Protein AF-A0A951C1H8-F1 (afdb_monomer)

Sequence (119 aa):
MTVSGTEPFTDTGVDLKQGDLVTITATGKVRPSITDPNVFATPDGVANRPDLRQYNVIPDVNHSGLMGWIGDNGAPFQVGSRKVFTAPKTGRLFFGINDKGVENNDGQFQATITVKTKK

Solvent-accessible surface area (backbone atoms only — not comparable to full-atom values): 6168 Å² total; per-residue (Å²): 86,79,39,55,29,52,38,88,59,32,83,66,86,45,76,44,47,57,59,19,42,37,39,38,40,34,43,60,42,25,26,72,31,75,89,44,86,87,48,58,13,37,26,62,11,29,78,98,43,76,86,49,18,84,46,25,70,57,60,94,47,48,23,44,9,31,26,31,32,46,37,98,87,35,74,75,42,85,35,29,42,60,37,74,49,62,35,89,52,62,31,46,38,34,36,30,44,21,40,72,68,30,82,47,27,37,58,32,34,43,39,47,81,46,77,48,73,66,129

Mean predicted aligned error: 2.49 Å

Secondary structure (DSSP, 8-state):
-EEETTSS-EEEEEEEPTT-EEEEEEEEEEES-TT-TT--BBTTB-TT-GGGGGG-SSTTS-TT-EEEEESTTPPPEE--SEEEEE-SS-EEEEEEES-S--TT-EEEEEEEEEEE---

Radius of gyration: 13.85 Å; Cα contacts (8 Å, |Δi|>4): 325; chains: 1; bounding box: 37×26×36 Å

Nearest PDB structures (foldseek):
  6ygq-assembly1_D  TM=8.301E-01  e=3.541E-06  Enterobacter cloacae
  5azw-assembly1_B  TM=5.708E-01  e=2.209E-02  Homo sapiens
  6e5c-assembly1_A  TM=5.055E-01  e=1.012E-01  synthetic construct
  6j4b-assembly1_A  TM=4.702E-01  e=1.603E+00  Streptomyces sp. B9173
  3i7d-assembly1_A  TM=2.667E-01  e=4.906E-01  Ruegeria pomeroyi DSS-3

Foldseek 3Di:
DKAWLQDQKDFPVDWDAQFKKKKKAKFWWKAQAPVPPPFIQTLQATPPCLVQLVFFPDNPGHFFHKWKAFAPPGDIDRQGRIDIDGHRHTGTMMIHTRGNHSNRMGIIMDMDMDIDDDD

pLDDT: mean 96.87, std 3.9, range [64.56, 98.88]

Structure (mmCIF, N/CA/C/O backbone):
data_AF-A0A951C1H8-F1
#
_entry.id   AF-A0A951C1H8-F1
#
loop_
_atom_site.group_PDB
_atom_site.id
_atom_site.type_symbol
_atom_site.label_atom_id
_atom_site.label_alt_id
_atom_site.label_comp_id
_atom_site.label_asym_id
_atom_site.label_entity_id
_atom_site.label_seq_id
_atom_site.pdbx_PDB_ins_code
_atom_site.Cartn_x
_atom_site.Cartn_y
_atom_site.Cartn_z
_atom_site.occupancy
_atom_site.B_iso_or_equiv
_atom_site.auth_seq_id
_atom_site.auth_comp_id
_atom_site.auth_asym_id
_atom_site.auth_atom_id
_atom_site.pdbx_PDB_model_num
ATOM 1 N N . MET A 1 1 ? 1.073 11.213 2.808 1.00 97.81 1 MET A N 1
ATOM 2 C CA . MET A 1 1 ? 2.341 10.693 3.356 1.00 97.81 1 MET A CA 1
ATOM 3 C C . MET A 1 1 ? 3.092 9.942 2.273 1.00 97.81 1 MET A C 1
ATOM 5 O O . MET A 1 1 ? 2.448 9.437 1.358 1.00 97.81 1 MET A O 1
ATOM 9 N N . THR A 1 2 ? 4.414 9.880 2.379 1.00 98.56 2 THR A N 1
ATOM 10 C CA . THR A 1 2 ? 5.263 9.102 1.469 1.00 98.56 2 THR A CA 1
ATOM 11 C C . THR A 1 2 ? 5.352 7.657 1.946 1.00 98.56 2 THR A C 1
ATOM 13 O O . THR A 1 2 ? 5.477 7.432 3.145 1.00 98.56 2 THR A O 1
ATOM 16 N N . VAL A 1 3 ? 5.304 6.704 1.018 1.00 98.56 3 VAL A N 1
ATOM 17 C CA . VAL A 1 3 ? 5.663 5.295 1.228 1.00 98.56 3 VAL A CA 1
ATOM 18 C C . VAL A 1 3 ? 6.821 5.006 0.279 1.00 98.56 3 VAL A C 1
ATOM 20 O O . VAL A 1 3 ? 6.623 5.010 -0.940 1.00 98.56 3 VAL A O 1
ATOM 23 N N . SER A 1 4 ? 8.029 4.853 0.825 1.00 98.25 4 SER A N 1
ATOM 24 C CA . SER A 1 4 ? 9.225 4.628 0.008 1.00 98.25 4 SER A CA 1
ATOM 25 C C . SER A 1 4 ? 9.160 3.264 -0.673 1.00 98.25 4 SER A C 1
ATOM 27 O O . SER A 1 4 ? 8.757 2.282 -0.051 1.00 98.25 4 SER A O 1
ATOM 29 N N . GLY A 1 5 ? 9.586 3.202 -1.935 1.00 97.69 5 GLY A N 1
ATOM 30 C CA . GLY A 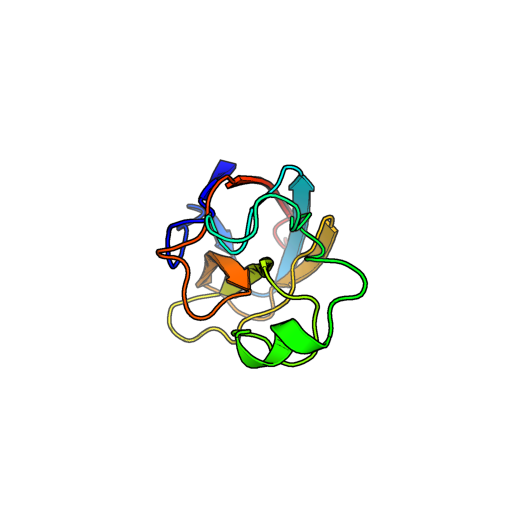1 5 ? 9.759 1.944 -2.655 1.00 97.69 5 GLY A CA 1
ATOM 31 C C . GLY A 1 5 ? 10.870 1.065 -2.074 1.00 97.69 5 GLY A C 1
ATOM 32 O O . GLY A 1 5 ? 10.840 -0.145 -2.271 1.00 97.69 5 GLY A O 1
ATOM 33 N N . THR A 1 6 ? 11.819 1.683 -1.362 1.00 97.62 6 THR A N 1
ATOM 34 C CA . THR A 1 6 ? 13.097 1.093 -0.927 1.00 97.62 6 THR A CA 1
ATOM 35 C C . THR A 1 6 ? 13.132 0.669 0.538 1.00 97.62 6 THR A C 1
ATOM 37 O O . THR A 1 6 ? 14.150 0.174 1.008 1.00 97.62 6 THR A O 1
ATOM 40 N N . GLU A 1 7 ? 12.054 0.915 1.281 1.00 96.81 7 GLU A N 1
ATOM 41 C CA . GLU A 1 7 ? 11.979 0.627 2.712 1.00 96.81 7 GLU A CA 1
ATOM 42 C C . GLU A 1 7 ? 11.036 -0.554 2.957 1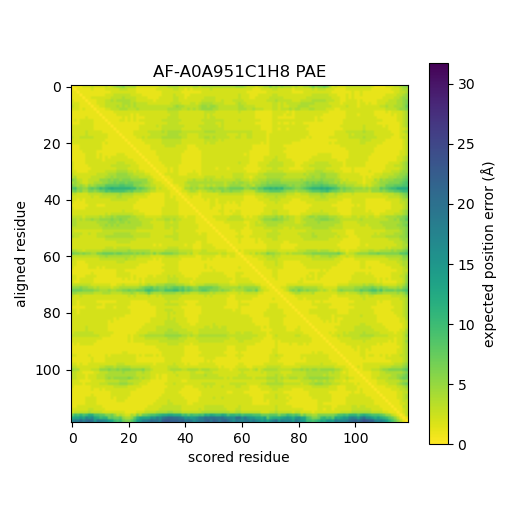.00 96.81 7 GLU A C 1
ATOM 44 O O . GLU A 1 7 ? 9.985 -0.643 2.312 1.00 96.81 7 GLU A O 1
ATOM 49 N N . PRO A 1 8 ? 11.353 -1.453 3.905 1.00 93.00 8 PRO A N 1
ATOM 50 C CA . PRO A 1 8 ? 10.527 -2.630 4.174 1.00 93.00 8 PRO A CA 1
ATOM 51 C C . PRO A 1 8 ? 9.139 -2.250 4.699 1.00 93.00 8 PRO A C 1
ATOM 53 O O . PRO A 1 8 ? 8.162 -2.972 4.493 1.00 93.00 8 PRO A O 1
ATOM 56 N N . PHE A 1 9 ? 9.039 -1.108 5.381 1.00 95.81 9 PHE A N 1
ATOM 57 C CA . PHE A 1 9 ? 7.779 -0.563 5.847 1.00 95.81 9 PHE A CA 1
ATOM 58 C C . PHE A 1 9 ? 7.843 0.950 6.040 1.00 95.81 9 PHE A C 1
ATOM 60 O O . PHE A 1 9 ? 8.902 1.567 6.112 1.00 95.81 9 PHE A O 1
ATOM 67 N N . THR A 1 10 ? 6.671 1.555 6.176 1.00 98.25 10 THR A N 1
ATOM 68 C CA . THR A 1 10 ? 6.487 2.930 6.623 1.00 98.25 10 THR A CA 1
ATOM 69 C C . THR A 1 10 ? 5.454 2.943 7.744 1.00 98.25 10 THR A C 1
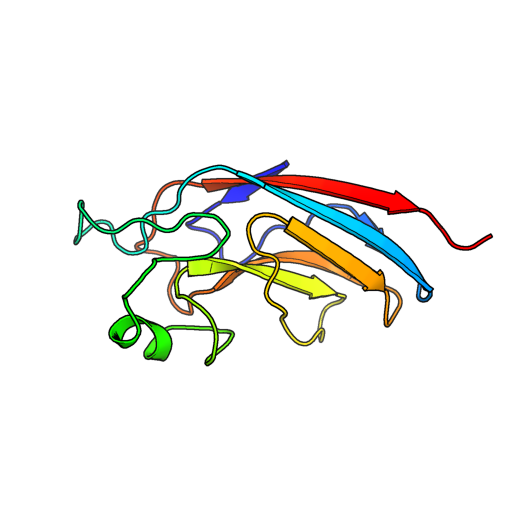ATOM 71 O O . THR A 1 10 ? 4.309 2.525 7.546 1.00 98.25 10 THR A O 1
ATOM 74 N N . ASP A 1 11 ? 5.851 3.435 8.919 1.00 98.25 11 ASP A N 1
ATOM 75 C CA . ASP A 1 11 ? 4.911 3.757 9.994 1.00 98.25 11 ASP A CA 1
ATOM 76 C C . ASP A 1 11 ? 4.047 4.952 9.569 1.00 98.25 11 ASP A C 1
ATOM 78 O O . ASP A 1 11 ? 4.563 6.023 9.242 1.00 98.25 11 ASP A O 1
ATOM 82 N N . THR A 1 12 ? 2.722 4.777 9.550 1.00 98.38 12 THR A N 1
ATOM 83 C CA . THR A 1 12 ? 1.814 5.842 9.119 1.00 98.38 12 THR A CA 1
ATOM 84 C C . THR A 1 12 ? 1.505 6.860 10.208 1.00 98.38 12 THR A C 1
ATOM 86 O O . THR A 1 12 ? 0.873 7.873 9.909 1.00 98.38 12 THR A O 1
ATOM 89 N N . GLY A 1 13 ? 1.856 6.600 11.469 1.00 98.25 13 GLY A N 1
ATOM 90 C CA . GLY A 1 13 ? 1.439 7.465 12.573 1.00 98.25 13 GLY A CA 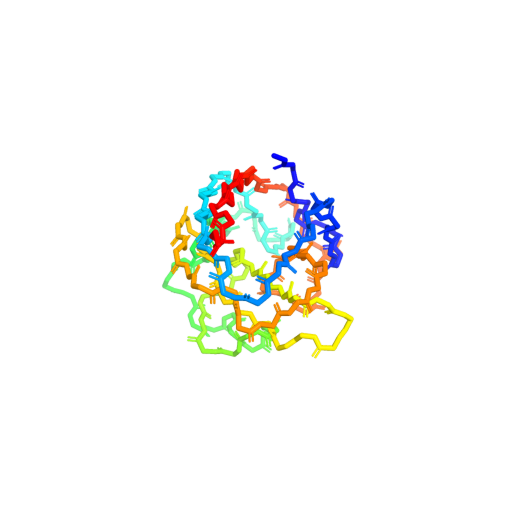1
ATOM 91 C C . GLY A 1 13 ? -0.012 7.262 13.026 1.00 98.25 13 GLY A C 1
ATOM 92 O O . GLY A 1 13 ? -0.456 7.947 13.942 1.00 98.25 13 GLY A O 1
ATOM 93 N N . VAL A 1 14 ? -0.773 6.372 12.376 1.00 98.50 14 VAL A N 1
ATOM 94 C CA . VAL A 1 14 ? -2.229 6.263 12.561 1.00 98.50 14 VAL A CA 1
ATOM 95 C C . VAL A 1 14 ? -2.563 5.046 13.406 1.00 98.50 14 VAL A C 1
ATOM 97 O O . VAL A 1 14 ? -2.373 3.910 12.976 1.00 98.50 14 VAL A O 1
ATOM 100 N N . ASP A 1 15 ? -3.125 5.291 14.582 1.00 98.31 15 ASP A N 1
ATOM 101 C CA . ASP A 1 15 ? -3.688 4.251 15.435 1.00 98.31 15 ASP A CA 1
ATOM 102 C C . ASP A 1 15 ? -5.166 4.041 15.106 1.00 98.31 15 ASP A C 1
ATOM 104 O O . ASP A 1 15 ? -5.984 4.958 15.204 1.00 98.31 15 ASP A O 1
ATOM 108 N N . LEU A 1 16 ? -5.508 2.818 14.704 1.00 98.00 16 LEU A N 1
ATOM 109 C CA . LEU A 1 16 ? -6.876 2.414 14.405 1.00 98.00 16 LEU A CA 1
ATOM 110 C C . LEU A 1 16 ? -7.508 1.752 15.624 1.00 98.00 16 LEU A C 1
ATOM 112 O O . LEU A 1 16 ? -6.860 0.975 16.330 1.00 98.00 16 LEU A O 1
ATOM 116 N N . LYS A 1 17 ? -8.803 1.991 15.826 1.00 97.62 17 LYS A N 1
ATOM 117 C CA . LYS A 1 17 ? -9.640 1.215 16.743 1.00 97.62 17 LYS A CA 1
ATOM 118 C C . LYS A 1 17 ? -10.481 0.224 15.955 1.00 97.62 17 LYS A C 1
ATOM 120 O O . LYS A 1 17 ? -10.938 0.513 14.849 1.00 97.62 17 LYS A O 1
ATOM 125 N N . GLN A 1 18 ? -10.724 -0.948 16.539 1.00 97.31 18 GLN A N 1
ATOM 126 C CA . GLN A 1 18 ? -11.661 -1.906 15.959 1.00 97.31 18 GLN A CA 1
ATOM 127 C C . GLN A 1 18 ? -13.017 -1.234 15.682 1.00 97.31 18 GLN A C 1
ATOM 129 O O . GLN A 1 18 ? -13.612 -0.620 16.567 1.00 97.31 18 GLN A O 1
ATOM 134 N N . GLY A 1 19 ? -13.519 -1.380 14.456 1.00 97.94 19 GLY A N 1
ATOM 135 C CA . GLY A 1 19 ? -14.778 -0.779 14.018 1.00 97.94 19 GLY A CA 1
ATOM 136 C C . GLY A 1 19 ? -14.650 0.582 13.327 1.00 97.94 19 GLY A C 1
ATOM 137 O O . GLY A 1 19 ? -15.648 1.046 12.776 1.00 97.94 19 GLY A O 1
ATOM 138 N N . ASP A 1 20 ? -13.467 1.200 13.299 1.00 98.50 20 ASP A N 1
ATOM 139 C CA . ASP A 1 20 ? -13.241 2.434 12.540 1.00 98.50 20 ASP A CA 1
ATOM 140 C C . ASP A 1 20 ? -13.461 2.213 11.042 1.00 98.50 20 ASP A C 1
ATOM 142 O O . ASP A 1 20 ? -13.030 1.203 10.485 1.00 98.50 20 ASP A O 1
ATOM 146 N N . LEU A 1 21 ? -14.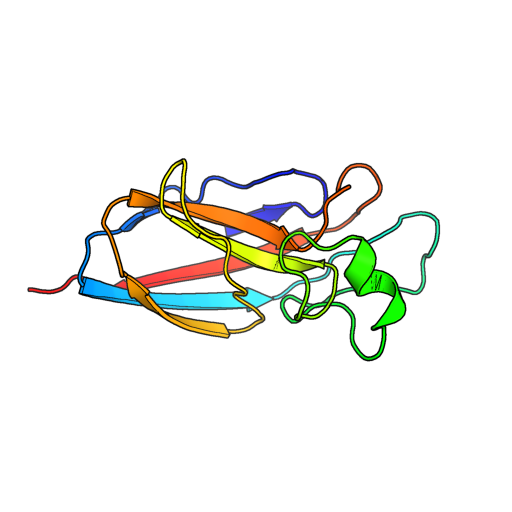099 3.172 10.366 1.00 98.50 21 LEU A N 1
ATOM 147 C CA . LEU A 1 21 ? -14.194 3.169 8.909 1.00 98.50 21 LEU A CA 1
ATOM 148 C C . LEU A 1 21 ? -12.981 3.897 8.328 1.00 98.50 21 LEU A C 1
ATOM 150 O O . LEU A 1 21 ? -12.830 5.107 8.500 1.00 98.50 21 LEU A O 1
ATOM 154 N N . VAL A 1 22 ? -12.138 3.160 7.612 1.00 98.75 22 VAL A N 1
ATOM 155 C CA . VAL A 1 22 ? -10.880 3.650 7.050 1.00 98.75 22 VAL A CA 1
ATOM 156 C C . VAL A 1 22 ? -11.005 3.761 5.538 1.00 98.75 22 VAL A C 1
ATOM 158 O O . VAL A 1 22 ? -11.430 2.822 4.867 1.00 98.75 22 VAL A O 1
ATOM 161 N N . THR A 1 23 ? -10.616 4.911 4.993 1.00 98.81 23 THR A N 1
ATOM 162 C CA . THR A 1 23 ? -10.441 5.133 3.554 1.00 98.81 23 THR A CA 1
ATOM 163 C C . THR A 1 23 ? -8.985 5.463 3.278 1.00 98.81 23 THR A C 1
ATOM 165 O O . THR A 1 23 ? -8.423 6.362 3.900 1.00 98.81 23 THR A O 1
ATOM 168 N N . ILE A 1 24 ? -8.388 4.746 2.331 1.00 98.88 24 ILE A N 1
ATOM 169 C CA . ILE A 1 24 ? -7.033 4.984 1.847 1.00 98.88 24 ILE A CA 1
ATOM 170 C C . ILE A 1 24 ? -7.103 5.249 0.348 1.00 98.88 24 ILE A C 1
ATOM 172 O O . ILE A 1 24 ? -7.785 4.524 -0.380 1.00 98.88 24 ILE A O 1
ATOM 176 N N . THR A 1 25 ? -6.383 6.267 -0.108 1.00 98.88 25 THR A N 1
ATOM 177 C CA . THR A 1 25 ? -6.117 6.522 -1.529 1.00 98.88 25 THR A CA 1
ATOM 178 C C . THR A 1 25 ? -4.623 6.665 -1.735 1.00 98.88 25 THR A C 1
ATOM 180 O O . THR A 1 25 ? -3.958 7.266 -0.889 1.00 98.88 25 THR A O 1
ATOM 183 N N . ALA A 1 26 ? -4.103 6.180 -2.854 1.00 98.81 26 ALA A N 1
ATOM 184 C CA . ALA A 1 26 ? -2.693 6.294 -3.174 1.00 98.81 26 ALA A CA 1
ATOM 185 C C . ALA A 1 26 ? -2.459 6.604 -4.652 1.00 98.81 26 ALA A C 1
ATOM 187 O O . ALA A 1 26 ? -3.212 6.179 -5.528 1.00 98.81 26 ALA A O 1
ATOM 188 N N . THR A 1 27 ? -1.379 7.330 -4.916 1.00 98.88 27 THR A N 1
ATOM 189 C CA . THR A 1 27 ? -0.848 7.615 -6.254 1.00 98.88 27 THR A CA 1
ATOM 190 C C . THR A 1 27 ? 0.673 7.456 -6.249 1.00 98.88 27 THR A C 1
ATOM 192 O O . THR A 1 27 ? 1.269 7.120 -5.226 1.00 98.88 27 THR A O 1
ATOM 195 N N . GLY A 1 28 ? 1.318 7.694 -7.389 1.00 98.50 28 GLY A N 1
ATOM 196 C CA . GLY A 1 28 ? 2.769 7.601 -7.529 1.00 98.50 28 GLY A CA 1
ATOM 197 C C . GLY A 1 28 ? 3.200 6.343 -8.269 1.00 98.50 28 GLY A C 1
ATOM 198 O O . GLY A 1 28 ? 2.394 5.692 -8.940 1.00 98.50 28 GLY A O 1
ATOM 199 N N . LYS A 1 29 ? 4.497 6.048 -8.193 1.00 98.38 29 LYS A N 1
ATOM 200 C CA . LYS A 1 29 ? 5.139 5.053 -9.043 1.00 98.38 29 LYS A CA 1
ATOM 201 C C . LYS A 1 29 ? 6.353 4.464 -8.334 1.00 98.38 29 LYS A C 1
ATOM 203 O O . LYS A 1 29 ? 7.213 5.210 -7.871 1.00 98.38 29 LYS A O 1
ATOM 208 N N . VAL A 1 30 ? 6.422 3.139 -8.304 1.00 98.44 30 VAL A N 1
ATOM 209 C CA . VAL A 1 30 ? 7.576 2.378 -7.813 1.00 98.44 30 VAL A CA 1
ATOM 210 C C . VAL A 1 30 ? 8.138 1.565 -8.968 1.00 98.44 30 VAL A C 1
ATOM 212 O O . VAL A 1 30 ? 7.387 1.030 -9.785 1.00 98.44 30 VAL A O 1
ATOM 215 N N . ARG A 1 31 ? 9.459 1.491 -9.067 1.00 97.62 31 ARG A N 1
ATOM 216 C CA . ARG A 1 31 ? 10.163 0.573 -9.957 1.00 97.62 31 ARG A CA 1
ATOM 217 C C . ARG A 1 31 ? 10.628 -0.627 -9.121 1.00 97.62 31 ARG A C 1
ATOM 219 O O . ARG A 1 31 ? 11.432 -0.401 -8.226 1.00 97.62 31 ARG A O 1
ATOM 226 N N . PRO A 1 32 ? 10.162 -1.856 -9.407 1.00 96.44 32 PRO A N 1
ATOM 227 C CA . PRO A 1 32 ? 10.531 -3.061 -8.647 1.00 96.44 32 PRO A CA 1
ATOM 228 C C . PRO A 1 32 ? 11.979 -3.527 -8.838 1.00 96.44 32 PRO A C 1
ATOM 230 O O . PRO A 1 32 ? 12.454 -4.450 -8.194 1.00 96.44 32 PRO A O 1
ATOM 233 N N . SER A 1 33 ? 12.674 -2.996 -9.843 1.00 96.06 33 SER A N 1
ATOM 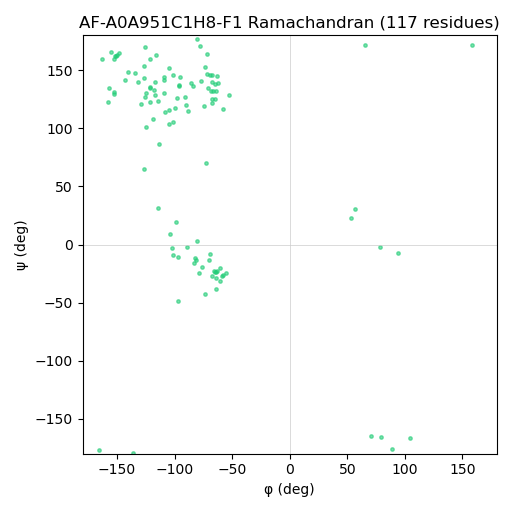234 C CA . SER A 1 33 ? 14.076 -3.323 -10.039 1.00 96.06 33 SER A CA 1
ATOM 235 C C . SER A 1 33 ? 14.773 -2.243 -10.838 1.00 96.06 33 SER A C 1
ATOM 237 O O . SER A 1 33 ? 14.392 -1.949 -11.971 1.00 96.06 33 SER A O 1
ATOM 239 N N . ILE A 1 34 ? 15.832 -1.661 -10.283 1.00 93.88 34 ILE A N 1
ATOM 240 C CA . ILE A 1 34 ? 16.652 -0.674 -10.995 1.00 93.88 34 ILE A CA 1
ATOM 241 C C . ILE A 1 34 ? 17.305 -1.231 -12.271 1.00 93.88 34 ILE A C 1
ATOM 243 O O . ILE A 1 34 ? 17.664 -0.449 -13.152 1.00 93.88 34 ILE A O 1
ATOM 247 N N . THR A 1 35 ? 17.428 -2.558 -12.393 1.00 94.00 35 THR A N 1
ATOM 248 C CA . THR A 1 35 ? 17.985 -3.242 -13.571 1.00 94.00 35 THR A CA 1
ATOM 249 C C . THR A 1 35 ? 16.967 -3.435 -14.698 1.00 94.00 35 THR A C 1
ATOM 251 O O . THR A 1 35 ? 17.375 -3.654 -15.837 1.00 94.00 35 THR A O 1
ATOM 254 N N . ASP A 1 36 ? 15.666 -3.293 -14.418 1.00 91.25 36 ASP A N 1
ATOM 255 C CA . ASP A 1 36 ? 14.599 -3.285 -15.420 1.00 91.25 36 ASP A CA 1
ATOM 256 C C . ASP A 1 36 ? 13.948 -1.889 -15.476 1.00 91.25 36 ASP A C 1
ATOM 258 O O . ASP A 1 36 ? 12.956 -1.609 -14.794 1.00 91.25 36 ASP A O 1
ATOM 262 N N . PRO A 1 37 ? 14.505 -0.957 -16.273 1.00 87.38 37 PRO A N 1
ATOM 263 C CA . PRO A 1 37 ? 14.062 0.434 -16.287 1.00 87.38 37 PRO A CA 1
ATOM 264 C C . PRO A 1 37 ? 12.664 0.637 -16.885 1.00 87.38 37 PRO A C 1
ATOM 266 O O . PRO A 1 37 ? 12.144 1.748 -16.808 1.00 87.38 37 PRO A O 1
ATOM 269 N N . ASN A 1 38 ? 12.058 -0.393 -17.483 1.00 91.75 38 ASN A N 1
ATOM 270 C CA . ASN A 1 38 ? 10.770 -0.286 -18.168 1.00 91.75 38 ASN A CA 1
ATOM 271 C C . ASN A 1 38 ? 9.599 -0.820 -17.335 1.00 91.75 38 ASN A C 1
ATOM 273 O O . ASN A 1 38 ? 8.440 -0.618 -17.709 1.00 91.75 38 ASN A O 1
ATOM 277 N N . VAL A 1 39 ? 9.874 -1.474 -16.205 1.00 95.50 39 VAL A N 1
ATOM 278 C CA . VAL A 1 39 ? 8.843 -2.041 -15.337 1.00 95.50 39 VAL A CA 1
ATOM 279 C C . VAL A 1 39 ? 8.543 -1.106 -14.187 1.00 95.50 39 VAL A C 1
ATOM 281 O O . VAL A 1 39 ? 9.415 -0.708 -13.421 1.00 95.50 39 VAL A O 1
ATOM 284 N N . PHE A 1 40 ? 7.263 -0.786 -14.037 1.00 97.12 40 PHE A N 1
ATOM 285 C CA . PHE A 1 40 ? 6.809 0.077 -12.970 1.00 97.12 40 PHE A CA 1
ATOM 286 C C . PHE A 1 40 ? 5.460 -0.362 -12.427 1.00 97.12 40 PHE A C 1
ATOM 288 O O . PHE A 1 40 ? 4.560 -0.748 -13.174 1.00 97.12 40 PHE A O 1
ATOM 295 N N . ALA A 1 41 ? 5.325 -0.237 -11.118 1.00 98.31 41 ALA A N 1
ATOM 296 C CA . ALA A 1 41 ? 4.098 -0.427 -10.388 1.00 98.31 41 ALA A CA 1
ATOM 297 C C . ALA A 1 41 ? 3.408 0.917 -10.152 1.00 98.31 41 ALA A C 1
ATOM 299 O O . ALA A 1 41 ? 4.024 1.910 -9.753 1.00 98.31 41 ALA A O 1
ATOM 300 N N . THR A 1 42 ? 2.097 0.918 -10.367 1.00 98.75 42 THR A N 1
ATOM 301 C CA . THR A 1 42 ? 1.198 1.862 -9.692 1.00 98.75 42 THR A CA 1
ATOM 302 C C . THR A 1 42 ? 0.913 1.328 -8.282 1.00 98.75 42 THR A C 1
ATOM 304 O O . THR A 1 42 ? 1.326 0.209 -7.968 1.00 98.75 42 THR A O 1
ATOM 307 N N . PRO A 1 43 ? 0.158 2.036 -7.426 1.00 98.81 43 PRO A N 1
ATOM 308 C CA . PRO A 1 43 ? -0.298 1.446 -6.169 1.00 98.81 43 PRO A CA 1
ATOM 309 C C . PRO A 1 43 ? -1.070 0.126 -6.347 1.00 98.81 43 PRO A C 1
ATOM 311 O O . PRO A 1 43 ? -1.055 -0.701 -5.441 1.00 98.81 43 PRO A O 1
ATOM 314 N N . ASP A 1 44 ? -1.681 -0.124 -7.512 1.00 98.69 44 ASP A N 1
ATOM 315 C CA . ASP A 1 44 ? -2.340 -1.396 -7.856 1.00 98.69 44 ASP A CA 1
ATOM 316 C C . ASP A 1 44 ? -1.368 -2.500 -8.320 1.00 98.69 44 ASP A C 1
ATOM 318 O O . ASP A 1 44 ? -1.795 -3.603 -8.670 1.00 98.69 44 ASP A O 1
ATOM 322 N N . GLY A 1 45 ? -0.065 -2.218 -8.302 1.00 98.56 45 GLY A N 1
ATOM 323 C CA . GLY A 1 45 ? 1.020 -3.103 -8.709 1.00 98.56 45 GLY A CA 1
ATOM 324 C C . GLY A 1 45 ? 1.376 -3.008 -10.191 1.00 98.56 45 GLY A C 1
ATOM 325 O O . GLY A 1 45 ? 0.853 -2.176 -10.941 1.00 98.56 45 GLY A O 1
ATOM 326 N N . VAL A 1 46 ? 2.310 -3.863 -10.608 1.00 98.12 46 VAL A N 1
ATOM 327 C CA . VAL A 1 46 ? 2.685 -4.039 -12.015 1.00 98.12 46 VAL A CA 1
ATOM 328 C C . VAL A 1 46 ? 1.588 -4.824 -12.735 1.00 98.12 46 VAL A C 1
ATOM 330 O O . VAL A 1 46 ? 1.295 -5.971 -12.392 1.00 98.12 46 VAL A O 1
ATOM 333 N N . ALA A 1 47 ? 0.977 -4.216 -13.749 1.00 95.38 47 ALA A N 1
ATOM 334 C CA . ALA A 1 47 ? -0.053 -4.870 -14.548 1.00 95.38 47 ALA A CA 1
ATOM 335 C C . ALA A 1 47 ? 0.543 -5.959 -15.458 1.00 95.38 47 ALA A C 1
ATOM 337 O O . ALA A 1 47 ? 1.642 -5.804 -15.985 1.00 95.38 47 ALA A O 1
ATOM 338 N N . ASN A 1 48 ? -0.217 -7.035 -15.690 1.00 94.12 48 ASN A N 1
ATOM 339 C CA . ASN A 1 48 ? 0.102 -8.094 -16.661 1.00 94.12 48 ASN A CA 1
ATOM 340 C C . ASN A 1 48 ? 1.468 -8.784 -16.456 1.00 94.12 48 ASN A C 1
ATOM 342 O O . ASN A 1 48 ? 2.073 -9.253 -17.417 1.00 94.12 48 ASN A O 1
ATOM 346 N N . ARG A 1 49 ? 1.943 -8.871 -15.205 1.00 94.75 49 ARG A N 1
ATOM 347 C CA . ARG A 1 49 ? 3.208 -9.529 -14.829 1.00 94.75 49 ARG A CA 1
ATOM 348 C C . ARG A 1 49 ? 3.021 -10.583 -13.727 1.00 94.75 49 ARG A C 1
ATOM 350 O O . ARG A 1 49 ? 3.492 -10.403 -12.604 1.00 94.75 49 ARG A O 1
ATOM 357 N N . PRO A 1 50 ? 2.278 -11.676 -13.999 1.00 95.00 50 PRO A N 1
ATOM 358 C CA . PRO A 1 50 ? 2.062 -12.742 -13.018 1.00 95.00 50 PRO A CA 1
ATOM 359 C C . PRO A 1 50 ? 3.358 -13.474 -12.637 1.00 95.00 50 PRO A C 1
ATOM 361 O O . PRO A 1 50 ? 3.446 -14.015 -11.539 1.00 95.00 50 PRO A O 1
ATOM 364 N N . ASP A 1 51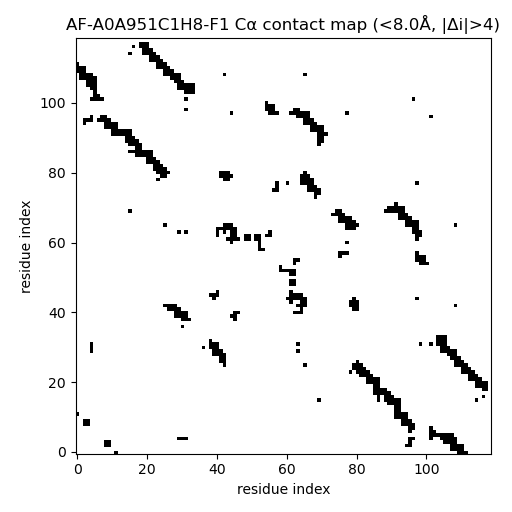 ? 4.369 -13.448 -13.508 1.00 94.94 51 ASP A N 1
ATOM 365 C CA . ASP A 1 51 ? 5.709 -13.997 -13.282 1.00 94.94 51 ASP A CA 1
ATOM 366 C C . ASP A 1 51 ? 6.422 -13.372 -12.073 1.00 94.94 51 ASP A C 1
ATOM 368 O O . ASP A 1 51 ? 7.229 -14.034 -11.423 1.00 94.94 51 ASP A O 1
ATOM 372 N N . LEU A 1 52 ? 6.084 -12.129 -11.719 1.00 96.00 52 LEU A N 1
ATOM 373 C CA . LEU A 1 52 ? 6.687 -11.427 -10.585 1.00 96.00 52 LEU A CA 1
ATOM 374 C C . LEU A 1 52 ? 6.066 -11.810 -9.230 1.00 96.00 52 LEU A C 1
ATOM 376 O O . LEU A 1 52 ? 6.646 -11.532 -8.185 1.00 96.00 52 LEU A O 1
ATOM 380 N N . ARG A 1 53 ? 4.913 -12.498 -9.212 1.00 96.06 53 ARG A N 1
ATOM 381 C CA . ARG A 1 53 ? 4.182 -12.809 -7.966 1.00 96.06 53 ARG A CA 1
ATOM 382 C C . ARG A 1 53 ? 4.953 -13.701 -6.996 1.00 96.06 53 ARG A C 1
ATOM 384 O O . ARG A 1 53 ? 4.702 -13.659 -5.795 1.00 96.06 53 ARG A O 1
ATOM 391 N N . GLN A 1 54 ? 5.917 -14.476 -7.489 1.00 96.31 54 GLN A N 1
ATOM 392 C CA . GLN A 1 54 ? 6.798 -15.301 -6.655 1.00 96.31 54 GLN A CA 1
ATOM 393 C C . GLN A 1 54 ? 7.594 -14.480 -5.615 1.00 96.31 54 GLN A C 1
ATOM 395 O O . GLN A 1 54 ? 7.912 -14.982 -4.530 1.00 96.31 54 GLN A O 1
ATOM 400 N N . TYR A 1 55 ? 7.844 -13.199 -5.905 1.00 96.69 55 TYR A N 1
ATOM 401 C CA . TYR A 1 55 ? 8.562 -12.266 -5.034 1.00 96.69 55 TYR A CA 1
ATOM 402 C C . TYR A 1 55 ? 7.647 -11.514 -4.061 1.00 96.69 55 TYR A C 1
ATOM 404 O O . TYR A 1 55 ? 8.133 -10.763 -3.228 1.00 96.69 55 TYR A O 1
ATOM 412 N N . ASN A 1 56 ? 6.330 -11.717 -4.111 1.00 98.12 56 ASN A N 1
ATOM 413 C CA . ASN A 1 56 ? 5.394 -10.971 -3.277 1.00 98.12 56 ASN A CA 1
ATOM 414 C C . ASN A 1 56 ? 5.405 -11.403 -1.809 1.00 98.12 56 ASN A C 1
ATOM 416 O O . ASN A 1 56 ? 5.572 -12.583 -1.491 1.00 98.12 56 ASN A O 1
ATOM 420 N N . VAL A 1 57 ? 5.053 -10.458 -0.935 1.00 97.81 57 VAL A N 1
ATOM 421 C CA . VAL A 1 57 ? 4.590 -10.735 0.433 1.00 97.81 57 VAL A CA 1
ATOM 422 C C . VAL A 1 57 ? 3.162 -11.301 0.412 1.00 97.81 57 VAL A C 1
ATOM 424 O O . VAL A 1 57 ? 2.868 -12.278 1.096 1.00 97.81 57 VAL A O 1
ATOM 427 N N . ILE A 1 58 ? 2.283 -10.723 -0.412 1.00 97.81 58 ILE A N 1
ATOM 428 C CA . ILE A 1 58 ? 0.908 -11.171 -0.662 1.00 97.81 58 ILE A CA 1
ATOM 429 C C . ILE A 1 58 ? 0.874 -11.921 -2.010 1.00 97.81 58 ILE A C 1
ATOM 431 O O . ILE A 1 58 ? 0.944 -11.280 -3.065 1.00 97.81 58 ILE A O 1
ATOM 435 N N . PRO A 1 59 ? 0.765 -13.261 -2.017 1.00 95.00 59 PRO A N 1
ATOM 436 C CA . PRO A 1 59 ? 1.035 -14.077 -3.207 1.00 95.00 59 PRO A CA 1
ATOM 437 C C . PRO A 1 59 ? 0.074 -13.830 -4.383 1.00 95.00 59 PRO A C 1
ATOM 439 O O . PRO A 1 59 ? 0.514 -13.770 -5.528 1.00 95.00 59 PRO A O 1
ATOM 442 N N . ASP A 1 60 ? -1.216 -13.605 -4.123 1.00 92.19 60 ASP A N 1
ATOM 443 C CA . ASP A 1 60 ? -2.257 -13.639 -5.166 1.00 92.19 60 ASP A CA 1
ATOM 444 C C . ASP A 1 60 ? -2.671 -12.266 -5.719 1.00 92.19 60 ASP A C 1
ATOM 446 O O . ASP A 1 60 ? -3.735 -12.115 -6.322 1.00 92.19 60 ASP A O 1
ATOM 450 N N . VAL A 1 61 ? -1.832 -11.245 -5.540 1.00 96.06 61 VAL A N 1
ATOM 451 C CA . VAL A 1 61 ? -2.080 -9.888 -6.056 1.00 96.06 61 VAL A CA 1
ATOM 452 C C . VAL A 1 61 ? -0.912 -9.403 -6.913 1.00 96.06 61 VAL A C 1
ATOM 454 O O . VAL A 1 61 ? 0.125 -10.058 -7.012 1.00 96.06 61 VAL A O 1
ATOM 457 N N . ASN A 1 62 ? -1.074 -8.278 -7.606 1.00 98.06 62 ASN A N 1
ATOM 458 C CA . ASN A 1 62 ? -0.006 -7.753 -8.456 1.00 98.06 62 ASN A CA 1
ATOM 459 C C . ASN A 1 62 ? 1.237 -7.376 -7.633 1.00 98.06 62 ASN A C 1
ATOM 461 O O . ASN A 1 62 ? 1.142 -6.907 -6.493 1.00 98.06 62 ASN A O 1
ATOM 465 N N . HIS A 1 63 ? 2.401 -7.587 -8.241 1.00 98.12 63 HIS A N 1
ATOM 466 C CA . HIS A 1 63 ? 3.698 -7.316 -7.631 1.00 98.12 63 HIS A CA 1
ATOM 467 C C . HIS A 1 63 ? 3.935 -5.816 -7.424 1.00 98.12 63 HIS A C 1
ATOM 469 O O . HIS A 1 63 ? 3.454 -4.994 -8.210 1.00 98.12 63 HIS A O 1
ATOM 475 N N . SER A 1 64 ? 4.635 -5.481 -6.339 1.00 98.12 64 SER A N 1
ATOM 476 C CA . SER A 1 64 ? 5.023 -4.125 -5.919 1.00 98.12 64 SER A CA 1
ATOM 477 C C . SER A 1 64 ? 3.884 -3.102 -5.814 1.00 98.12 64 SER A C 1
ATOM 479 O O . SER A 1 64 ? 4.110 -1.894 -5.865 1.00 98.12 64 SER A O 1
ATOM 481 N N . GLY A 1 65 ? 2.642 -3.567 -5.649 1.00 98.50 65 GLY A N 1
ATOM 482 C CA . GLY A 1 65 ? 1.522 -2.708 -5.265 1.00 98.50 65 GLY A CA 1
ATOM 483 C C . GLY A 1 65 ? 1.619 -2.266 -3.803 1.00 98.50 65 GLY A C 1
ATOM 484 O O . GLY A 1 65 ? 2.342 -2.865 -3.007 1.00 98.50 65 GLY A O 1
ATOM 485 N N . LEU A 1 66 ? 0.857 -1.237 -3.431 1.00 98.81 66 LEU A N 1
ATOM 486 C CA . LEU A 1 66 ? 0.765 -0.783 -2.046 1.00 98.81 66 LEU A CA 1
ATOM 487 C C . LEU A 1 66 ? 0.052 -1.843 -1.196 1.00 98.81 66 LEU A C 1
ATOM 489 O O . LEU A 1 66 ? -1.092 -2.223 -1.479 1.00 98.81 66 LEU A O 1
ATOM 493 N N . MET A 1 67 ? 0.713 -2.274 -0.125 1.00 98.62 67 MET A N 1
ATOM 494 C CA . MET A 1 67 ? 0.156 -3.138 0.915 1.00 98.62 67 MET A CA 1
ATOM 495 C C . MET A 1 67 ? 0.107 -2.416 2.265 1.00 98.62 67 MET A C 1
ATOM 497 O O . MET A 1 67 ? 0.770 -1.400 2.470 1.00 98.62 67 MET A O 1
ATOM 501 N N . GLY A 1 68 ? -0.675 -2.954 3.196 1.00 98.56 68 GLY A N 1
ATOM 502 C CA . GLY A 1 68 ? -0.700 -2.499 4.580 1.00 98.56 68 GLY A CA 1
ATOM 503 C C . GLY A 1 68 ? -1.002 -3.627 5.554 1.00 98.56 68 GLY A C 1
ATOM 504 O O . GLY A 1 68 ? -1.449 -4.702 5.159 1.00 98.56 68 GLY A O 1
ATOM 505 N N . TRP A 1 69 ? -0.741 -3.383 6.833 1.00 98.56 69 TRP A N 1
ATOM 506 C CA . TRP A 1 69 ? -1.074 -4.280 7.942 1.00 98.56 69 TRP A CA 1
ATOM 507 C C . TRP A 1 69 ? -1.342 -3.460 9.206 1.00 98.56 69 TRP A C 1
ATOM 509 O O . TRP A 1 69 ? -1.032 -2.271 9.274 1.00 98.56 69 TRP A O 1
ATOM 519 N N . ILE A 1 70 ? -1.983 -4.087 10.194 1.00 98.69 70 ILE A N 1
ATOM 520 C CA . ILE A 1 70 ? -2.398 -3.427 11.439 1.00 98.69 70 ILE A CA 1
ATOM 521 C C . ILE A 1 70 ? -1.762 -4.146 12.627 1.00 98.69 70 ILE A C 1
ATOM 523 O O . ILE A 1 70 ? -2.006 -5.340 12.827 1.00 98.69 70 ILE A O 1
ATOM 527 N N . GLY A 1 71 ? -1.008 -3.406 13.436 1.00 97.94 71 GLY A N 1
ATOM 528 C CA . GLY A 1 71 ? -0.234 -3.898 14.575 1.00 97.94 71 GLY A CA 1
ATOM 529 C C . GLY A 1 71 ? 0.912 -4.831 14.174 1.00 97.94 71 GLY A C 1
ATOM 530 O O . GLY A 1 71 ? 0.996 -5.275 13.031 1.00 97.94 71 GLY A O 1
ATOM 531 N N . ASP A 1 72 ? 1.751 -5.180 15.144 1.00 93.00 72 ASP A N 1
ATOM 532 C CA . ASP A 1 72 ? 3.027 -5.878 14.909 1.00 93.00 72 ASP A CA 1
ATOM 533 C C . ASP A 1 72 ? 2.869 -7.254 14.239 1.00 93.00 72 ASP A C 1
ATOM 535 O O . ASP A 1 72 ? 3.699 -7.658 13.437 1.00 93.00 72 ASP A O 1
ATOM 539 N N . ASN A 1 73 ? 1.754 -7.943 14.509 1.00 90.31 73 ASN A N 1
ATOM 540 C CA . ASN A 1 73 ? 1.433 -9.271 13.964 1.00 90.31 73 ASN A CA 1
ATOM 541 C C . ASN A 1 73 ? 0.200 -9.238 13.036 1.00 90.31 73 ASN A C 1
ATOM 543 O O . ASN A 1 73 ? -0.636 -10.146 13.035 1.00 90.31 73 ASN A O 1
ATOM 547 N N . GLY A 1 74 ? -0.029 -8.126 12.333 1.00 95.75 74 GLY A N 1
ATOM 548 C CA . GLY A 1 74 ? -1.109 -8.013 11.353 1.00 95.75 74 GLY A CA 1
ATOM 549 C C . GLY A 1 74 ? -0.859 -8.834 10.094 1.00 95.75 74 GLY A C 1
ATOM 550 O O . GLY A 1 74 ? 0.214 -8.751 9.512 1.00 95.75 74 GLY A O 1
ATOM 551 N N . ALA A 1 75 ? -1.876 -9.565 9.629 1.00 97.25 75 ALA A N 1
ATOM 552 C CA . ALA A 1 75 ? -1.835 -10.133 8.287 1.00 97.25 75 ALA A CA 1
ATOM 553 C C . ALA A 1 75 ? -1.801 -8.991 7.247 1.00 97.25 75 ALA A C 1
ATOM 555 O O . ALA A 1 75 ? -2.613 -8.060 7.358 1.00 97.25 75 ALA A O 1
ATOM 556 N N . PRO A 1 76 ? -0.893 -9.040 6.257 1.00 97.88 76 PRO A N 1
ATOM 557 C CA . PRO A 1 76 ? -0.816 -8.025 5.220 1.00 97.88 76 PRO A CA 1
ATOM 558 C C . PRO A 1 76 ? -2.031 -8.104 4.292 1.00 97.88 76 PRO A C 1
ATOM 560 O O . PRO A 1 76 ? -2.555 -9.179 4.000 1.00 97.88 76 PRO A O 1
ATOM 563 N N . PHE A 1 77 ? -2.479 -6.951 3.809 1.00 98.44 77 PHE A N 1
ATOM 564 C CA . PHE A 1 77 ? -3.572 -6.827 2.853 1.00 98.44 77 PHE A CA 1
ATOM 565 C C . PHE A 1 77 ? -3.219 -5.848 1.736 1.00 98.44 77 PHE A C 1
ATOM 567 O O . PHE A 1 77 ? -2.527 -4.851 1.943 1.00 98.44 77 PHE A O 1
ATOM 574 N N . GLN A 1 78 ? -3.744 -6.107 0.539 1.00 98.31 78 GLN A N 1
ATOM 575 C CA . GLN A 1 78 ? -3.592 -5.193 -0.589 1.00 98.31 78 GLN A CA 1
ATOM 576 C C . GLN A 1 78 ? -4.375 -3.905 -0.324 1.00 98.31 78 GLN A C 1
ATOM 578 O O . GLN A 1 78 ? -5.559 -3.962 0.031 1.00 98.31 78 GLN A O 1
ATOM 583 N N . VAL A 1 79 ? -3.735 -2.755 -0.534 1.00 98.75 79 VAL A N 1
ATOM 584 C CA . VAL A 1 79 ? -4.365 -1.430 -0.477 1.00 98.75 79 VAL A CA 1
ATOM 585 C C . VAL A 1 79 ? -4.735 -0.954 -1.877 1.00 98.75 79 VAL A C 1
ATOM 587 O O . VAL A 1 79 ? -5.881 -0.564 -2.090 1.00 98.75 79 VAL A O 1
ATOM 590 N N . GLY A 1 80 ? -3.809 -1.033 -2.834 1.00 98.62 80 GLY A N 1
ATOM 591 C CA . GLY A 1 80 ? -4.060 -0.521 -4.181 1.00 98.62 80 GLY A CA 1
ATOM 592 C C . GLY A 1 80 ? -4.125 1.009 -4.243 1.00 98.62 80 GLY A C 1
ATOM 593 O O . GLY A 1 80 ? -3.742 1.716 -3.308 1.00 98.62 80 GLY A O 1
ATOM 594 N N .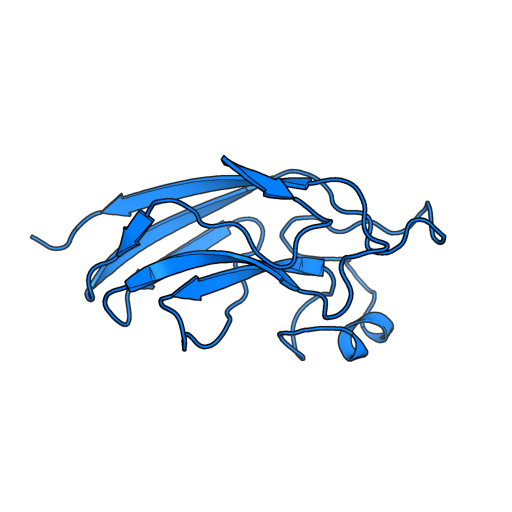 SER A 1 81 ? -4.653 1.530 -5.349 1.00 98.81 81 SER A N 1
ATOM 595 C CA . SER A 1 81 ? -4.932 2.959 -5.545 1.00 98.81 81 SER A CA 1
ATOM 596 C C . SER A 1 81 ? -6.047 3.466 -4.635 1.00 98.81 81 SER A C 1
ATOM 598 O O . SER A 1 81 ? -6.061 4.644 -4.264 1.00 98.81 81 SER A O 1
ATOM 600 N N . ARG A 1 82 ? -6.968 2.585 -4.225 1.00 98.69 82 ARG A N 1
ATOM 601 C CA . ARG A 1 82 ? -8.016 2.907 -3.257 1.00 98.69 82 ARG A CA 1
ATOM 602 C C . ARG A 1 82 ? -8.491 1.682 -2.479 1.00 98.69 82 ARG A C 1
ATOM 604 O O . ARG A 1 82 ? -8.938 0.703 -3.071 1.00 98.69 82 ARG A O 1
ATOM 611 N N . LYS A 1 83 ? -8.563 1.810 -1.149 1.00 98.69 83 LYS A N 1
ATOM 612 C CA . LYS A 1 83 ? -9.216 0.835 -0.261 1.00 98.69 83 LYS A CA 1
ATOM 613 C C . LYS A 1 83 ? -10.159 1.519 0.718 1.00 98.69 83 LYS A C 1
ATOM 615 O O . LYS A 1 83 ? -9.830 2.554 1.288 1.00 98.69 83 LYS A O 1
ATOM 620 N N . VAL A 1 84 ? -11.310 0.899 0.958 1.00 98.62 84 VAL A N 1
ATOM 621 C CA . VAL A 1 84 ? -12.197 1.235 2.077 1.00 98.62 84 VAL A CA 1
ATOM 622 C C . VAL A 1 84 ? -12.438 -0.033 2.875 1.00 98.62 84 VAL A C 1
ATOM 624 O O . VAL A 1 84 ? -12.752 -1.068 2.290 1.00 98.62 84 VAL A O 1
ATOM 627 N N . PHE A 1 85 ? -12.265 0.027 4.191 1.00 98.56 85 PHE A N 1
ATOM 628 C CA . PHE A 1 85 ? -12.515 -1.113 5.065 1.00 98.56 85 PHE A CA 1
ATOM 629 C C . PHE A 1 85 ? -12.897 -0.663 6.472 1.00 98.56 85 PHE A C 1
ATOM 631 O O . PHE A 1 85 ? -12.605 0.458 6.888 1.00 98.56 85 PHE A O 1
ATOM 638 N N . THR A 1 86 ? -13.540 -1.559 7.212 1.00 98.38 86 THR A N 1
ATOM 639 C CA . THR A 1 86 ? -13.723 -1.406 8.654 1.00 98.38 86 THR A CA 1
ATOM 640 C C . THR A 1 86 ? -12.559 -2.080 9.365 1.00 98.38 86 THR A C 1
ATOM 642 O O . THR A 1 86 ? -12.277 -3.247 9.095 1.00 98.38 86 THR A O 1
ATOM 645 N N . ALA A 1 87 ? -11.881 -1.363 10.260 1.00 98.06 87 ALA A N 1
ATOM 646 C CA . ALA A 1 87 ? -10.734 -1.880 10.994 1.00 98.06 87 ALA A CA 1
ATOM 647 C C . ALA A 1 87 ? -11.134 -3.140 11.790 1.00 98.06 87 ALA A C 1
ATOM 649 O O . ALA A 1 87 ? -11.976 -3.054 12.689 1.00 98.06 87 ALA A O 1
ATOM 650 N N . PRO A 1 88 ? -10.556 -4.318 11.482 1.00 96.88 88 PRO A N 1
ATOM 651 C CA . PRO A 1 88 ? -10.973 -5.576 12.101 1.00 96.88 88 PRO A CA 1
ATOM 652 C C . PRO A 1 88 ? -10.455 -5.723 13.536 1.00 96.88 88 PRO A C 1
ATOM 654 O O . PRO A 1 88 ? -10.989 -6.518 14.306 1.00 96.88 88 PRO A O 1
ATOM 657 N N . LYS A 1 89 ? -9.424 -4.954 13.896 1.00 96.44 89 LYS A N 1
ATOM 658 C CA . LYS A 1 89 ? -8.782 -4.937 15.210 1.00 96.44 89 LYS A CA 1
ATOM 659 C C . LYS A 1 89 ? -8.172 -3.565 15.494 1.00 96.44 89 LYS A C 1
ATOM 661 O O . LYS A 1 89 ? -7.951 -2.785 14.569 1.00 96.44 89 LYS A O 1
ATOM 666 N N . THR A 1 90 ? -7.886 -3.308 16.764 1.00 97.44 90 THR A N 1
ATOM 667 C CA . THR A 1 90 ? -7.137 -2.128 17.213 1.00 97.44 90 THR A CA 1
ATOM 668 C C . THR A 1 90 ? -5.641 -2.304 16.940 1.00 97.44 90 THR A C 1
ATOM 670 O O . THR A 1 90 ? -5.112 -3.402 17.125 1.00 97.44 90 THR A O 1
ATOM 673 N N . GLY A 1 91 ? -4.959 -1.237 16.520 1.00 98.25 91 GLY A N 1
ATOM 674 C CA . GLY A 1 91 ? -3.503 -1.215 16.362 1.00 98.25 91 GLY A CA 1
ATOM 675 C C . GLY A 1 91 ? -2.994 -0.134 15.407 1.00 98.25 91 GLY A C 1
ATOM 676 O O . GLY A 1 91 ? -3.771 0.504 14.695 1.00 98.25 91 GLY A O 1
ATOM 677 N N . ARG A 1 92 ? -1.670 0.029 15.381 1.00 98.62 92 ARG A N 1
ATOM 678 C CA . ARG A 1 92 ? -0.956 0.932 14.474 1.00 98.62 92 ARG A CA 1
ATOM 679 C C . ARG A 1 92 ? -1.067 0.462 13.024 1.00 98.62 92 ARG A C 1
ATOM 681 O O . ARG A 1 92 ? -0.856 -0.718 12.752 1.00 98.62 92 ARG A O 1
ATOM 688 N N . LEU A 1 93 ? -1.406 1.356 12.101 1.00 98.75 93 LEU A N 1
ATOM 689 C CA . LEU A 1 93 ? -1.390 1.079 10.666 1.00 98.75 93 LEU A CA 1
ATOM 690 C C . LEU A 1 93 ? 0.025 1.280 10.106 1.00 98.75 93 LEU A C 1
ATOM 692 O O . LEU A 1 93 ? 0.687 2.274 10.397 1.00 98.75 93 LEU A O 1
ATOM 696 N N . PHE A 1 94 ? 0.454 0.348 9.264 1.00 98.81 94 PHE A N 1
ATOM 697 C CA . PHE A 1 94 ? 1.707 0.417 8.519 1.00 98.81 94 PHE A CA 1
ATOM 698 C C . PHE A 1 94 ? 1.440 0.210 7.031 1.00 98.81 94 PHE A C 1
ATOM 700 O O . PHE A 1 94 ? 0.473 -0.461 6.651 1.00 98.81 94 PHE A O 1
ATOM 707 N N . PHE A 1 95 ? 2.320 0.758 6.197 1.00 98.69 95 PHE A N 1
ATOM 708 C CA . PHE A 1 95 ? 2.343 0.520 4.756 1.00 98.69 95 PHE A CA 1
ATOM 709 C C . PHE A 1 95 ? 3.670 -0.067 4.297 1.00 98.69 95 PHE A C 1
ATOM 711 O O . PHE A 1 95 ? 4.688 0.085 4.961 1.00 98.69 95 PHE A O 1
ATOM 718 N N . GLY A 1 96 ? 3.653 -0.700 3.130 1.00 98.19 96 GLY A N 1
ATOM 719 C CA . GLY A 1 96 ? 4.850 -1.176 2.450 1.00 98.19 96 GLY A CA 1
ATOM 720 C C . GLY A 1 96 ? 4.559 -1.537 0.998 1.00 98.19 96 GLY A C 1
ATOM 721 O O . GLY A 1 96 ? 3.437 -1.371 0.506 1.00 98.19 96 GLY A O 1
ATOM 722 N N . ILE A 1 97 ? 5.579 -2.043 0.318 1.00 98.62 97 ILE A N 1
ATOM 723 C CA . ILE A 1 97 ? 5.498 -2.511 -1.065 1.00 98.62 97 ILE A CA 1
ATOM 724 C C . ILE A 1 97 ? 5.270 -4.019 -1.060 1.00 98.62 97 ILE A C 1
ATOM 726 O O . ILE A 1 97 ? 5.880 -4.727 -0.267 1.00 98.62 97 ILE A O 1
ATOM 730 N N . ASN A 1 98 ? 4.386 -4.526 -1.922 1.00 98.50 98 ASN A N 1
ATOM 731 C CA . ASN A 1 98 ? 4.137 -5.962 -2.053 1.00 98.50 98 ASN A CA 1
ATOM 732 C C . ASN A 1 98 ? 5.307 -6.683 -2.751 1.00 98.50 98 ASN A C 1
ATOM 734 O O . ASN A 1 98 ? 5.192 -7.116 -3.899 1.00 98.50 98 ASN A O 1
ATOM 738 N N . ASP A 1 99 ? 6.428 -6.767 -2.047 1.00 98.00 99 ASP A N 1
ATOM 739 C CA . ASP A 1 99 ? 7.716 -7.245 -2.526 1.00 98.00 99 ASP A CA 1
ATOM 740 C C . ASP A 1 99 ? 8.565 -7.713 -1.334 1.00 98.00 99 ASP A C 1
ATOM 742 O O . ASP A 1 99 ? 8.599 -7.052 -0.296 1.00 98.00 99 ASP A O 1
ATOM 746 N N . LYS A 1 100 ? 9.206 -8.877 -1.451 1.00 96.44 100 LYS A N 1
ATOM 747 C CA . LYS A 1 100 ? 10.080 -9.448 -0.415 1.00 96.44 100 LYS A CA 1
ATOM 748 C C . LYS A 1 100 ? 11.470 -8.810 -0.404 1.00 96.44 100 LYS A C 1
ATOM 750 O O . LYS A 1 100 ? 12.124 -8.885 0.633 1.00 96.44 100 LYS A O 1
ATOM 755 N N . GLY A 1 101 ? 11.920 -8.248 -1.528 1.00 95.50 101 GLY A N 1
ATOM 756 C CA . GLY A 1 101 ? 13.226 -7.600 -1.666 1.00 95.50 101 GLY A CA 1
ATOM 757 C C . GLY A 1 101 ? 13.039 -6.182 -2.181 1.00 95.50 101 GLY A C 1
ATOM 758 O O . GLY A 1 101 ? 12.781 -5.983 -3.358 1.00 95.50 101 GLY A O 1
ATOM 759 N N . VAL A 1 102 ? 13.114 -5.198 -1.288 1.00 96.88 102 VAL A N 1
ATOM 760 C CA . VAL A 1 102 ? 12.867 -3.783 -1.620 1.00 96.88 102 VAL A CA 1
ATOM 761 C C . VAL A 1 102 ? 14.153 -3.000 -1.882 1.00 96.88 102 VAL A C 1
ATOM 763 O O . VAL A 1 102 ? 14.116 -1.872 -2.361 1.00 96.88 102 VAL A O 1
ATOM 766 N N . GLU A 1 103 ? 15.310 -3.580 -1.587 1.00 96.56 103 GLU A N 1
ATOM 767 C CA . GLU A 1 103 ? 16.620 -2.932 -1.656 1.00 96.56 103 GLU A CA 1
ATOM 768 C C . GLU A 1 103 ? 17.048 -2.530 -3.074 1.00 96.56 103 GLU A C 1
ATOM 770 O O . GLU A 1 103 ? 17.871 -1.632 -3.241 1.00 96.56 103 GLU A O 1
ATOM 775 N N . ASN A 1 104 ? 16.496 -3.182 -4.098 1.00 95.56 104 ASN A N 1
ATOM 776 C CA . ASN A 1 104 ? 16.733 -2.874 -5.506 1.00 95.56 104 ASN A CA 1
ATOM 777 C C . ASN A 1 104 ? 15.556 -2.126 -6.156 1.00 95.56 104 ASN A C 1
ATOM 779 O O . ASN A 1 104 ? 15.563 -1.945 -7.381 1.00 95.56 104 ASN A O 1
ATOM 783 N N . ASN A 1 105 ? 14.577 -1.688 -5.361 1.00 97.44 105 ASN A N 1
ATOM 784 C CA . ASN A 1 105 ? 13.489 -0.840 -5.823 1.00 97.44 105 ASN A CA 1
ATOM 785 C C . ASN A 1 105 ? 13.937 0.617 -5.966 1.00 97.44 105 ASN A C 1
ATOM 787 O O . ASN A 1 105 ? 15.016 1.022 -5.541 1.00 97.44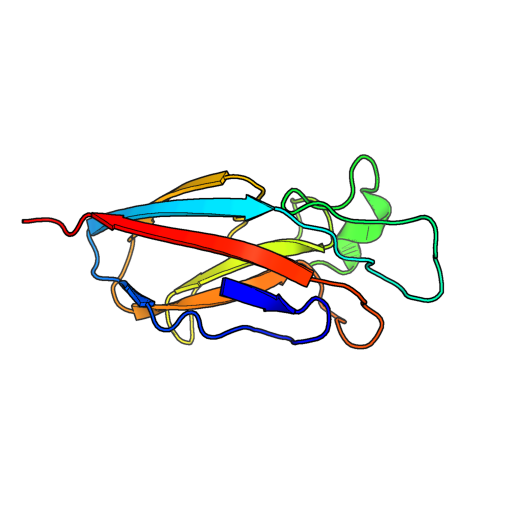 105 ASN A O 1
ATOM 791 N N . ASP A 1 106 ? 13.071 1.425 -6.568 1.00 97.62 106 ASP A N 1
ATOM 792 C CA . ASP A 1 106 ? 13.222 2.875 -6.663 1.00 97.62 106 ASP A CA 1
ATOM 793 C C . ASP A 1 106 ? 11.838 3.547 -6.732 1.00 97.62 106 ASP A C 1
ATOM 795 O O . ASP A 1 106 ? 10.827 2.910 -7.050 1.00 97.62 106 ASP A O 1
ATOM 799 N N . GLY A 1 107 ? 11.777 4.848 -6.462 1.00 97.94 107 GLY A N 1
ATOM 800 C CA . GLY A 1 107 ? 10.544 5.628 -6.438 1.00 97.94 107 GLY A CA 1
ATOM 801 C C . GLY A 1 107 ? 9.730 5.461 -5.153 1.00 97.94 107 GLY A C 1
ATOM 802 O O . GLY A 1 107 ? 10.216 5.004 -4.120 1.00 97.94 107 GLY A O 1
ATOM 803 N N . GLN A 1 108 ? 8.474 5.904 -5.201 1.00 98.75 108 GLN A N 1
ATOM 804 C CA . GLN A 1 108 ? 7.614 6.004 -4.021 1.00 98.75 108 GLN A CA 1
ATOM 805 C C . GLN A 1 108 ? 6.134 6.129 -4.395 1.00 98.75 108 GLN A C 1
ATOM 807 O O . GLN A 1 108 ? 5.769 6.595 -5.483 1.00 98.75 108 GLN A O 1
ATOM 812 N N . PHE A 1 109 ? 5.274 5.796 -3.435 1.00 98.81 109 PHE A N 1
ATOM 813 C CA . PHE A 1 109 ? 3.856 6.138 -3.468 1.00 98.81 109 PHE A CA 1
ATOM 814 C C . PHE A 1 109 ? 3.537 7.288 -2.514 1.00 98.81 109 PHE A C 1
ATOM 816 O O . PHE A 1 109 ? 4.170 7.453 -1.473 1.00 98.81 109 PHE A O 1
ATOM 823 N N . GLN A 1 110 ? 2.498 8.050 -2.849 1.00 98.88 110 GLN A N 1
ATOM 824 C CA . GLN A 1 110 ? 1.892 9.045 -1.972 1.00 98.88 110 GLN A CA 1
ATOM 825 C C . GLN A 1 110 ? 0.527 8.530 -1.521 1.00 98.88 110 GLN A C 1
ATOM 827 O O . GLN A 1 110 ? -0.379 8.393 -2.340 1.00 98.88 110 GLN A O 1
ATOM 832 N N . ALA A 1 111 ? 0.376 8.259 -0.226 1.00 98.75 111 ALA A N 1
ATOM 833 C CA . ALA A 1 111 ? -0.858 7.751 0.365 1.00 98.75 111 ALA A CA 1
ATOM 834 C C . ALA A 1 111 ? -1.560 8.809 1.230 1.00 98.75 111 ALA A C 1
ATOM 836 O O . ALA A 1 111 ? -0.919 9.577 1.953 1.00 98.75 111 ALA A O 1
ATOM 837 N N . THR A 1 112 ? -2.887 8.805 1.207 1.00 98.81 112 THR A N 1
ATOM 838 C CA . THR A 1 112 ? -3.755 9.599 2.084 1.00 98.81 112 THR A CA 1
ATOM 839 C C . THR A 1 112 ? -4.651 8.650 2.859 1.00 98.81 112 THR A C 1
ATOM 841 O O . THR A 1 112 ? -5.226 7.733 2.275 1.00 98.81 112 THR A O 1
ATOM 844 N N . ILE A 1 113 ? -4.774 8.880 4.166 1.00 98.75 113 ILE A N 1
ATOM 845 C CA . ILE A 1 113 ? -5.586 8.073 5.078 1.00 98.75 113 ILE A CA 1
ATOM 846 C C . ILE A 1 113 ? -6.668 8.976 5.665 1.00 98.75 113 ILE A C 1
ATOM 848 O O . ILE A 1 113 ? -6.388 10.081 6.123 1.00 98.75 113 ILE A O 1
ATOM 852 N N . THR A 1 114 ? -7.911 8.510 5.666 1.00 98.62 114 THR A N 1
ATOM 853 C CA . THR A 1 114 ? -9.025 9.134 6.384 1.00 98.62 114 THR A CA 1
ATOM 854 C C . THR A 1 114 ? -9.659 8.093 7.288 1.00 98.62 114 THR A C 1
ATOM 856 O O . THR A 1 114 ? -10.043 7.019 6.824 1.00 98.62 114 THR A O 1
ATOM 859 N N . VAL A 1 115 ? -9.782 8.420 8.572 1.00 98.38 115 VAL A N 1
ATOM 860 C CA . VAL A 1 115 ? -10.398 7.554 9.577 1.00 98.38 115 VAL A CA 1
ATOM 861 C C . VAL A 1 115 ? -11.666 8.225 10.079 1.00 98.38 115 VAL A C 1
ATOM 863 O O . VAL A 1 115 ? -11.636 9.355 10.562 1.00 98.38 115 VAL A O 1
ATOM 866 N N . LYS A 1 116 ? -12.793 7.525 9.967 1.00 98.00 116 LYS A N 1
ATOM 867 C CA . LYS A 1 116 ? -14.043 7.896 10.622 1.00 98.00 116 LYS A CA 1
ATOM 868 C C . LYS A 1 116 ? -14.249 6.956 11.800 1.00 98.00 116 LYS A C 1
ATOM 870 O O . LYS A 1 116 ? -14.631 5.799 11.617 1.00 98.00 116 LYS A O 1
ATOM 875 N N . THR A 1 117 ? -13.992 7.475 12.994 1.00 92.75 117 THR A N 1
ATOM 876 C CA . THR A 1 117 ? -14.112 6.711 14.233 1.00 92.75 117 THR A CA 1
ATOM 877 C C . THR A 1 117 ? -15.559 6.307 14.477 1.00 92.75 117 THR A C 1
ATOM 879 O O . THR A 1 117 ? -16.487 7.100 14.264 1.00 92.75 117 THR A O 1
ATOM 882 N N . LYS A 1 118 ? -15.762 5.068 14.924 1.00 80.75 118 LYS A N 1
ATOM 883 C CA . LYS A 1 118 ? -17.073 4.636 15.412 1.00 80.75 118 LYS A CA 1
ATOM 884 C C . LYS A 1 118 ? -17.411 5.444 16.675 1.00 80.75 118 LYS A C 1
ATOM 886 O O . LYS A 1 118 ? -16.593 5.506 17.589 1.00 80.75 118 LYS A O 1
ATOM 891 N N . LYS A 1 119 ? -18.573 6.105 16.680 1.00 64.56 119 LYS A N 1
ATOM 892 C CA . LYS A 1 119 ? -19.107 6.775 17.876 1.00 64.56 119 LYS A CA 1
ATOM 893 C C . LYS A 1 119 ? -19.522 5.755 18.928 1.00 64.56 119 LYS A C 1
ATOM 895 O O . LYS A 1 119 ? -19.988 4.666 18.516 1.00 64.56 119 LYS A O 1
#